Protein AF-A0A960M5X4-F1 (afdb_monomer_lite)

pLDDT: mean 73.33, std 17.04, range [42.31, 96.94]

Sequence (116 aa):
MSRKTIGENPLDLLINPSESRKSLVSEKKGESIQKKKQQRLTVQISHEIIEEGKNAVYWCRGMTYAKLVETGLKKAIQELEKNIAIYDETTGKPLKKKGEKFPTRKEDLKSGRPIK

Structure (mmCIF, N/CA/C/O backbone):
data_AF-A0A960M5X4-F1
#
_entry.id   AF-A0A960M5X4-F1
#
loop_
_atom_site.group_PDB
_atom_site.id
_atom_site.type_symbol
_atom_site.label_atom_id
_atom_site.label_alt_id
_atom_site.label_comp_id
_atom_site.label_asym_id
_atom_site.label_entity_id
_atom_site.label_seq_id
_atom_site.pdbx_PDB_ins_code
_atom_site.Cartn_x
_atom_site.Cartn_y
_atom_site.Cartn_z
_atom_site.occupancy
_atom_site.B_iso_or_equiv
_atom_site.auth_seq_id
_atom_site.auth_comp_id
_atom_site.auth_asym_id
_atom_site.auth_atom_id
_atom_site.pdbx_PDB_model_num
ATOM 1 N N . MET A 1 1 ? 18.055 20.621 -44.054 1.00 42.53 1 MET A N 1
ATOM 2 C CA . MET A 1 1 ? 18.938 20.369 -45.212 1.00 42.53 1 MET A CA 1
ATOM 3 C C . MET A 1 1 ? 18.739 18.928 -45.654 1.00 42.53 1 MET A C 1
ATOM 5 O O . MET A 1 1 ? 19.077 18.030 -44.896 1.00 42.53 1 MET A O 1
ATOM 9 N N . SER A 1 2 ? 18.084 18.715 -46.798 1.00 56.47 2 SER A N 1
ATOM 10 C CA . SER A 1 2 ? 17.826 17.380 -47.357 1.00 56.47 2 SER A CA 1
ATOM 11 C C . SER A 1 2 ? 19.094 16.859 -48.039 1.00 56.47 2 SER A C 1
ATOM 13 O O . SER A 1 2 ? 19.711 17.590 -48.816 1.00 56.47 2 SER A O 1
ATOM 15 N N . ARG A 1 3 ? 19.519 15.632 -47.717 1.00 57.41 3 ARG A N 1
ATOM 16 C CA . ARG A 1 3 ? 20.667 14.980 -48.362 1.00 57.41 3 ARG A CA 1
ATOM 17 C C . ARG A 1 3 ? 20.251 14.571 -49.775 1.00 57.41 3 ARG A C 1
ATOM 19 O O . ARG A 1 3 ? 19.452 13.657 -49.929 1.00 57.41 3 ARG A O 1
ATOM 26 N N . LYS A 1 4 ? 20.796 15.242 -50.794 1.00 61.09 4 LYS A N 1
ATOM 27 C CA . LYS A 1 4 ? 20.678 14.806 -52.191 1.00 61.09 4 LYS A CA 1
ATOM 28 C C . LYS A 1 4 ? 21.523 13.544 -52.375 1.00 61.09 4 LYS A C 1
ATOM 30 O O . LYS A 1 4 ? 22.747 13.612 -52.302 1.00 61.09 4 LYS A O 1
ATOM 35 N N . THR A 1 5 ? 20.876 12.401 -52.560 1.00 65.06 5 THR A N 1
ATOM 36 C CA . THR A 1 5 ? 21.519 11.180 -53.057 1.00 65.06 5 THR A CA 1
AT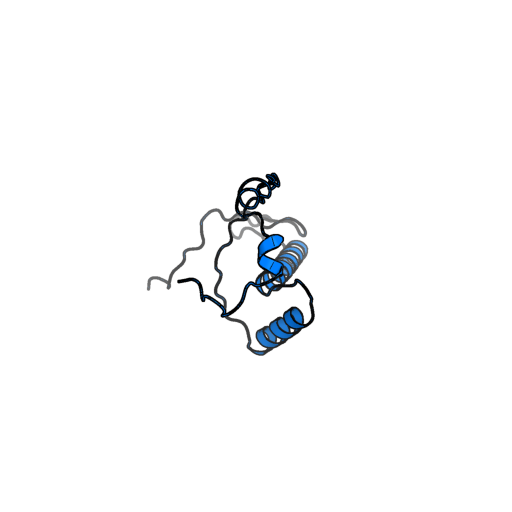OM 37 C C . THR A 1 5 ? 21.816 11.323 -54.551 1.00 65.06 5 THR A C 1
ATOM 39 O O . THR A 1 5 ? 21.085 11.997 -55.274 1.00 65.06 5 THR A O 1
ATOM 42 N N . ILE A 1 6 ? 22.927 10.741 -55.002 1.00 53.28 6 ILE A N 1
ATOM 43 C CA . ILE A 1 6 ? 23.372 10.769 -56.400 1.00 53.28 6 ILE A CA 1
ATOM 44 C C . ILE A 1 6 ? 22.610 9.663 -57.142 1.00 53.28 6 ILE A C 1
ATOM 46 O O . ILE A 1 6 ? 22.893 8.487 -56.935 1.00 53.28 6 ILE A O 1
ATOM 50 N N . GLY A 1 7 ? 21.625 10.050 -57.957 1.00 62.75 7 GLY A N 1
ATOM 51 C CA . GLY A 1 7 ? 20.792 9.151 -58.766 1.00 62.75 7 GLY A CA 1
ATOM 52 C C . GLY A 1 7 ? 19.297 9.297 -58.472 1.00 62.75 7 GLY A C 1
ATOM 53 O O . GLY A 1 7 ? 18.907 9.477 -57.318 1.00 62.75 7 GLY A O 1
ATOM 54 N N . GLU A 1 8 ? 18.468 9.246 -59.521 1.00 67.38 8 GLU A N 1
ATOM 55 C CA . GLU A 1 8 ? 17.005 9.250 -59.404 1.00 67.38 8 GLU A CA 1
ATOM 56 C C . GLU A 1 8 ? 16.564 8.023 -58.594 1.00 67.38 8 GLU A C 1
ATOM 58 O O . GLU A 1 8 ? 16.743 6.881 -59.016 1.00 67.38 8 GLU A O 1
ATOM 63 N N . ASN A 1 9 ? 16.048 8.252 -57.385 1.00 67.31 9 ASN A N 1
ATOM 64 C CA . ASN A 1 9 ? 15.554 7.182 -56.532 1.00 67.31 9 ASN A CA 1
ATOM 65 C C . ASN A 1 9 ? 14.167 6.760 -57.047 1.00 67.31 9 ASN A C 1
ATOM 67 O O . ASN A 1 9 ? 13.245 7.576 -56.998 1.00 67.31 9 ASN A O 1
ATOM 71 N N . PRO A 1 10 ? 13.969 5.507 -57.497 1.00 67.19 10 PRO A N 1
ATOM 72 C CA . PRO A 1 10 ? 12.684 5.053 -58.038 1.00 67.19 10 PRO A CA 1
ATOM 73 C C . PRO A 1 10 ? 11.535 5.117 -57.016 1.00 67.19 10 PRO A C 1
ATOM 75 O O . PRO A 1 10 ? 10.370 5.032 -57.395 1.00 67.19 10 PRO A O 1
ATOM 78 N N . LEU A 1 11 ? 11.842 5.294 -55.725 1.00 64.25 11 LEU A N 1
ATOM 79 C CA . LEU A 1 11 ? 10.855 5.476 -54.660 1.00 64.25 11 LEU A CA 1
ATOM 80 C C . LEU A 1 11 ? 10.278 6.900 -54.580 1.00 64.25 11 LEU A C 1
ATOM 82 O O . LEU A 1 11 ? 9.214 7.067 -53.986 1.00 64.25 11 LEU A O 1
ATOM 86 N N . ASP A 1 12 ? 10.911 7.908 -55.192 1.00 62.31 12 ASP A N 1
ATOM 87 C CA . ASP A 1 12 ? 10.381 9.283 -55.200 1.00 62.31 12 ASP A CA 1
ATOM 88 C C . ASP A 1 12 ? 9.145 9.429 -56.104 1.00 62.31 12 ASP A C 1
ATOM 90 O O . ASP A 1 12 ? 8.296 10.281 -55.853 1.00 62.31 12 ASP A O 1
ATOM 94 N N . LEU A 1 13 ? 8.978 8.552 -57.102 1.00 65.38 13 LEU A N 1
ATOM 95 C CA . LEU A 1 13 ? 7.800 8.524 -57.983 1.00 65.38 13 LEU A CA 1
ATOM 96 C C . LEU A 1 13 ? 6.509 8.112 -57.256 1.00 65.38 13 LEU A C 1
ATOM 98 O O . LEU A 1 13 ? 5.414 8.374 -57.746 1.00 65.38 13 LEU A O 1
ATOM 102 N N . LEU A 1 14 ? 6.629 7.465 -56.094 1.00 62.62 14 LEU A N 1
ATOM 103 C CA . LEU A 1 14 ? 5.494 7.006 -55.288 1.00 62.62 14 LEU A CA 1
ATOM 104 C C . LEU A 1 14 ? 5.110 7.999 -54.183 1.00 62.62 14 LEU A C 1
ATOM 106 O O . LEU A 1 14 ? 4.101 7.807 -53.502 1.00 62.62 14 LEU A O 1
ATOM 110 N N . ILE A 1 15 ? 5.890 9.064 -53.990 1.00 63.12 15 ILE A N 1
ATOM 111 C CA . ILE A 1 15 ? 5.651 10.060 -52.949 1.00 63.12 15 ILE A CA 1
ATOM 112 C C . ILE A 1 15 ? 5.012 11.280 -53.609 1.00 63.12 15 ILE A C 1
ATOM 114 O O . ILE A 1 15 ? 5.694 12.234 -53.961 1.00 63.12 15 ILE A O 1
ATOM 118 N N . ASN A 1 16 ? 3.682 11.275 -53.745 1.00 58.34 16 ASN A N 1
ATOM 119 C CA . ASN A 1 16 ? 2.929 12.493 -54.057 1.00 58.34 16 ASN A CA 1
ATOM 120 C C . ASN A 1 16 ? 3.057 13.477 -52.873 1.00 58.34 16 ASN A C 1
ATOM 122 O O . ASN A 1 16 ? 2.471 13.237 -51.806 1.00 58.34 16 ASN A O 1
ATOM 126 N N . PRO A 1 17 ? 3.780 14.608 -53.010 1.00 55.88 17 PRO A N 1
ATOM 127 C CA . PRO A 1 17 ? 3.986 15.542 -51.902 1.00 55.88 17 PRO A CA 1
ATOM 128 C C . PRO A 1 17 ? 2.738 16.391 -51.607 1.00 55.88 17 PRO A C 1
ATOM 130 O O . PRO A 1 17 ? 2.708 17.121 -50.617 1.00 55.88 17 PRO A O 1
ATOM 133 N N . SER A 1 18 ? 1.719 16.326 -52.470 1.00 52.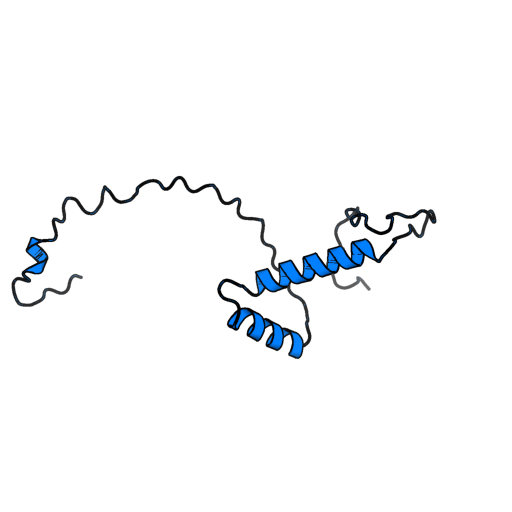91 18 SER A N 1
ATOM 134 C CA . SER A 1 18 ? 0.533 17.186 -52.441 1.00 52.91 18 SER A CA 1
ATOM 135 C C . SER A 1 18 ? -0.662 16.622 -51.659 1.00 52.91 18 SER A C 1
ATOM 137 O O . SER A 1 18 ? -1.539 17.403 -51.298 1.00 52.91 18 SER A O 1
ATOM 139 N N . GLU A 1 19 ? -0.695 15.329 -51.307 1.00 54.34 19 GLU A N 1
ATOM 140 C CA . GLU A 1 19 ? -1.839 14.728 -50.580 1.00 54.34 19 GLU A CA 1
ATOM 141 C C . GLU A 1 19 ? -1.521 14.246 -49.154 1.00 54.34 19 GLU A C 1
ATOM 143 O O . GLU A 1 19 ? -2.419 14.044 -48.338 1.00 54.34 19 GLU A O 1
ATOM 148 N N . SER A 1 20 ? -0.249 14.152 -48.772 1.00 51.06 20 SER A N 1
ATOM 149 C CA . SER A 1 20 ? 0.182 13.492 -47.528 1.00 51.06 20 SER A CA 1
ATOM 150 C C . SER A 1 20 ? 0.247 14.396 -46.281 1.00 51.06 20 SER A C 1
ATOM 152 O O . SER A 1 20 ? 0.889 14.045 -45.291 1.00 51.06 20 SER A O 1
ATOM 154 N N . ARG A 1 21 ? -0.439 15.552 -46.268 1.00 51.28 21 ARG A N 1
ATOM 155 C CA . ARG A 1 21 ? -0.532 16.416 -45.063 1.00 51.28 21 ARG A CA 1
ATOM 156 C C . ARG A 1 21 ? -1.941 16.798 -44.603 1.00 51.28 21 ARG A C 1
ATOM 158 O O . ARG A 1 21 ? -2.045 17.516 -43.612 1.00 51.28 21 ARG A O 1
ATOM 165 N N . LYS A 1 22 ? -3.019 16.338 -45.253 1.00 47.59 22 LYS A N 1
ATOM 166 C CA . LYS A 1 22 ? -4.390 16.773 -44.895 1.00 47.59 22 LYS A CA 1
ATOM 167 C C . LYS A 1 22 ? -5.390 15.687 -44.481 1.00 47.59 22 LYS A C 1
ATOM 169 O O . LYS A 1 22 ? -6.478 16.055 -44.061 1.00 47.59 22 LYS A O 1
ATOM 174 N N . SER A 1 23 ? -5.055 14.395 -44.500 1.00 45.28 23 SER A N 1
ATOM 175 C CA . SER A 1 23 ? -6.062 13.327 -44.310 1.00 45.28 23 SER A CA 1
ATOM 176 C C . SER A 1 23 ? -5.755 12.269 -43.236 1.00 45.28 23 SER A C 1
ATOM 178 O O . SER A 1 23 ? -6.381 11.216 -43.228 1.00 45.28 23 SER A O 1
ATOM 180 N N . LEU A 1 24 ? -4.857 12.537 -42.277 1.00 48.00 24 LEU A N 1
ATOM 181 C CA . LEU A 1 24 ? -4.617 11.630 -41.133 1.00 48.00 24 LEU A CA 1
ATOM 182 C C . LEU A 1 24 ? -4.707 12.299 -39.754 1.00 48.00 24 LEU A C 1
ATOM 184 O O . LEU A 1 24 ? -4.251 11.737 -38.762 1.00 48.00 24 LEU A O 1
ATOM 188 N N . VAL A 1 25 ? -5.376 13.449 -39.652 1.00 45.78 25 VAL A N 1
ATOM 189 C CA . VAL A 1 25 ? -5.936 13.900 -38.367 1.00 45.78 25 VAL A CA 1
ATOM 190 C C . VAL A 1 25 ? -7.417 13.538 -38.362 1.00 45.78 25 VAL A C 1
ATOM 192 O O . VAL A 1 25 ? -8.296 14.387 -38.299 1.00 45.78 25 VAL A O 1
ATOM 195 N N . SER A 1 26 ? -7.691 12.238 -38.499 1.00 47.25 26 SER A N 1
ATOM 196 C CA . SER A 1 26 ? -8.981 11.701 -38.089 1.00 47.25 26 SER A CA 1
ATOM 197 C C . SER A 1 26 ? -9.067 11.966 -36.595 1.00 47.25 26 SER A C 1
ATOM 199 O O . SER A 1 26 ? -8.300 11.398 -35.813 1.00 47.25 26 SER A O 1
ATOM 201 N N . GLU A 1 27 ? -9.966 12.868 -36.221 1.00 47.06 27 GLU A N 1
ATOM 202 C CA . GLU A 1 27 ? -10.368 13.142 -34.853 1.00 47.06 27 GLU A CA 1
ATOM 203 C C . GLU A 1 27 ? -10.845 11.829 -34.224 1.00 47.06 27 GLU A C 1
ATOM 205 O O . GLU A 1 27 ? -12.029 11.491 -34.214 1.00 47.06 27 GLU A O 1
ATOM 210 N N . LYS A 1 28 ? -9.915 11.054 -33.657 1.00 47.50 28 LYS A N 1
ATOM 211 C CA . LYS A 1 28 ? -10.260 10.227 -32.513 1.00 47.50 28 LYS A CA 1
ATOM 212 C C . LYS A 1 28 ? -10.668 11.230 -31.457 1.00 47.50 28 LYS A C 1
ATOM 214 O O . LYS A 1 28 ? -9.815 11.835 -30.813 1.00 47.50 28 LYS A O 1
ATOM 219 N N . LYS A 1 29 ? -11.981 11.434 -31.374 1.00 42.59 29 LYS A N 1
ATOM 220 C CA . LYS A 1 29 ? -12.719 12.026 -30.269 1.00 42.59 29 LYS A CA 1
ATOM 221 C C . LYS A 1 29 ? -12.220 11.323 -29.015 1.00 42.59 29 LYS A C 1
ATOM 223 O O . LYS A 1 29 ? -12.720 10.271 -28.632 1.00 42.59 29 LYS A O 1
ATOM 228 N N . GLY A 1 30 ? -11.107 11.825 -28.490 1.00 42.31 30 GLY A N 1
ATOM 229 C CA . GLY A 1 30 ? -10.505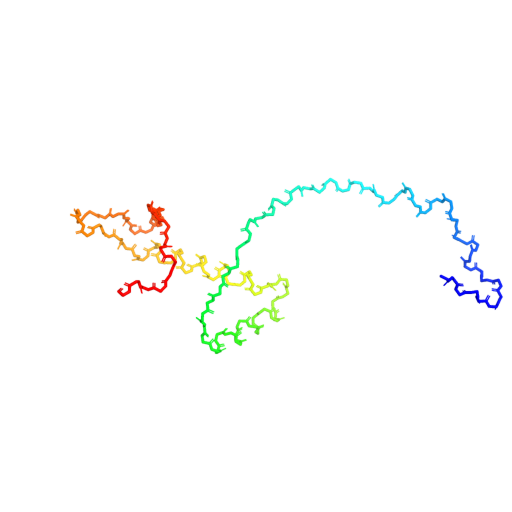 11.319 -27.285 1.00 42.31 30 GLY A CA 1
ATOM 230 C C . GLY A 1 30 ? -11.550 11.570 -26.233 1.00 42.31 30 GLY A C 1
ATOM 231 O O . GLY A 1 30 ? -11.832 12.728 -25.922 1.00 42.31 30 GLY A O 1
ATOM 232 N N . GLU A 1 31 ? -12.163 10.497 -25.737 1.00 43.25 31 GLU A N 1
ATOM 233 C CA . GLU A 1 31 ? -12.760 10.531 -24.416 1.00 43.25 31 GLU A CA 1
ATOM 234 C C . GLU A 1 31 ? -11.779 11.305 -23.554 1.00 43.25 31 GLU A C 1
ATOM 236 O O . GLU A 1 31 ? -10.587 10.980 -23.493 1.00 43.25 31 GLU A O 1
ATOM 241 N N . SER A 1 32 ? -12.251 12.414 -23.003 1.00 43.72 32 SER A N 1
ATOM 242 C CA . SER A 1 32 ? -11.503 13.198 -22.051 1.00 43.72 32 SER A CA 1
ATOM 243 C C . SER A 1 32 ? -11.248 12.275 -20.870 1.00 43.72 32 SER A C 1
ATOM 245 O O . SER A 1 32 ? -12.045 12.187 -19.941 1.00 43.72 32 SER A O 1
ATOM 247 N N . ILE A 1 33 ? -10.142 11.526 -20.931 1.00 55.34 33 ILE A N 1
ATOM 248 C CA . ILE A 1 33 ? -9.609 10.775 -19.809 1.00 55.34 33 ILE A CA 1
ATOM 249 C C . ILE A 1 33 ? -9.350 11.861 -18.784 1.00 55.34 33 ILE A C 1
ATOM 251 O O . ILE A 1 33 ? -8.359 12.591 -18.879 1.00 55.34 33 ILE A O 1
ATOM 255 N N . GLN A 1 34 ? -10.306 12.040 -17.874 1.00 56.97 34 GLN A N 1
ATOM 256 C CA . GLN A 1 34 ? -10.202 12.966 -16.769 1.00 56.97 34 GLN A CA 1
ATOM 257 C C . GLN A 1 34 ? -8.892 12.608 -16.085 1.00 56.97 34 GLN A C 1
ATOM 259 O O . GLN A 1 34 ? -8.774 11.550 -15.459 1.00 56.97 34 GLN A O 1
ATOM 264 N N . LYS A 1 35 ? -7.863 13.435 -16.300 1.00 60.12 35 LYS A N 1
ATOM 265 C CA . LYS A 1 35 ? -6.556 13.237 -15.690 1.00 60.12 35 LYS A CA 1
ATOM 266 C C . LYS A 1 35 ? -6.801 13.315 -14.194 1.00 60.12 35 LYS A C 1
ATOM 268 O O . LYS A 1 35 ? -6.983 14.403 -13.652 1.00 60.12 35 LYS A O 1
ATOM 273 N N . LYS A 1 36 ? -6.874 12.153 -13.539 1.00 71.31 36 LYS A N 1
ATOM 274 C CA . LYS A 1 36 ? -6.950 12.073 -12.083 1.00 71.31 36 LYS A CA 1
ATOM 275 C C . LYS A 1 36 ? -5.827 12.942 -11.538 1.00 71.31 36 LYS A C 1
ATOM 277 O O . LYS A 1 36 ? -4.690 12.826 -11.995 1.00 71.31 36 LYS A O 1
ATOM 282 N N . LYS A 1 37 ? -6.157 13.831 -10.604 1.00 83.94 37 LYS A N 1
ATOM 283 C CA . LYS A 1 37 ? -5.187 14.723 -9.972 1.00 83.94 37 LYS A CA 1
ATOM 284 C C . LYS A 1 37 ? -4.142 13.857 -9.265 1.00 83.94 37 LYS A C 1
ATOM 286 O O . LYS A 1 37 ? -4.425 13.265 -8.230 1.00 83.94 37 LYS A O 1
ATOM 291 N N . GLN A 1 38 ? -2.967 13.718 -9.874 1.00 82.31 38 GLN A N 1
ATOM 292 C CA . GLN A 1 38 ? -1.850 12.980 -9.297 1.00 82.31 38 GLN A CA 1
ATOM 293 C C . GLN A 1 38 ? -1.093 13.902 -8.343 1.00 82.31 38 GLN A C 1
ATOM 295 O O . GLN A 1 38 ? -0.814 15.053 -8.679 1.00 82.31 38 GLN A O 1
ATOM 300 N N . GLN A 1 39 ? -0.762 13.395 -7.159 1.00 88.19 39 GLN A N 1
ATOM 301 C CA . GLN A 1 39 ? 0.021 14.112 -6.158 1.00 88.19 39 GLN A CA 1
ATOM 302 C C . GLN A 1 39 ? 1.309 13.341 -5.876 1.00 88.19 39 GLN A C 1
ATOM 304 O O . GLN A 1 39 ? 1.299 12.113 -5.779 1.00 88.19 39 GLN A O 1
ATOM 309 N N . ARG A 1 40 ? 2.427 14.064 -5.762 1.00 88.75 40 ARG A N 1
ATOM 310 C CA . ARG A 1 40 ? 3.719 13.475 -5.403 1.00 88.75 40 ARG A CA 1
ATOM 311 C C . ARG A 1 40 ? 3.741 13.181 -3.905 1.00 88.75 40 ARG A C 1
ATOM 313 O O . ARG A 1 40 ? 3.484 14.068 -3.098 1.00 88.75 40 ARG A O 1
ATOM 320 N N . LEU A 1 41 ? 4.091 11.949 -3.562 1.00 87.69 41 LEU A N 1
ATOM 321 C CA . LEU A 1 41 ? 4.297 11.484 -2.197 1.00 87.69 41 LEU A CA 1
ATOM 322 C C . LEU A 1 41 ? 5.731 10.957 -2.084 1.00 87.69 41 LEU A C 1
ATOM 324 O O . LEU A 1 41 ? 6.134 10.109 -2.878 1.00 87.69 41 LEU A O 1
ATOM 328 N N . THR A 1 42 ? 6.489 11.459 -1.110 1.00 91.56 42 THR A N 1
ATOM 329 C CA . THR A 1 42 ? 7.820 10.945 -0.765 1.00 91.56 42 THR A CA 1
ATOM 330 C C . THR A 1 42 ? 7.724 10.279 0.599 1.00 91.56 42 THR A C 1
ATOM 332 O O . THR A 1 42 ? 7.291 10.911 1.559 1.00 91.56 42 THR A O 1
ATOM 335 N N . VAL A 1 43 ? 8.118 9.011 0.683 1.00 90.00 43 VAL A N 1
ATOM 336 C CA . VAL A 1 43 ? 8.105 8.209 1.913 1.00 90.00 43 VAL A CA 1
ATOM 337 C C . VAL A 1 43 ? 9.427 7.467 2.050 1.00 90.00 43 VAL A C 1
ATOM 339 O O . VAL A 1 43 ? 10.088 7.184 1.052 1.00 90.00 43 VAL A O 1
ATOM 342 N N . GLN A 1 44 ? 9.808 7.156 3.285 1.00 94.50 44 GLN A N 1
ATOM 343 C CA . GLN A 1 44 ? 10.920 6.255 3.568 1.00 94.50 44 GLN A CA 1
ATOM 344 C C . GLN A 1 44 ? 10.378 4.831 3.703 1.00 94.50 44 GLN A C 1
ATOM 346 O O . GLN A 1 44 ? 9.397 4.605 4.407 1.00 94.50 44 GLN A O 1
ATOM 351 N N . ILE A 1 45 ? 10.995 3.890 2.993 1.00 92.88 45 ILE A N 1
ATOM 352 C CA . ILE A 1 45 ? 10.639 2.466 2.967 1.00 92.88 45 ILE A CA 1
ATOM 353 C C . ILE A 1 45 ? 11.949 1.677 3.082 1.00 92.88 45 ILE A C 1
ATOM 355 O O . ILE A 1 45 ? 12.998 2.173 2.663 1.00 92.88 45 ILE A O 1
ATOM 359 N N . SER A 1 46 ? 11.907 0.476 3.663 1.00 96.38 46 SER A N 1
ATOM 360 C CA . SER A 1 46 ? 13.075 -0.406 3.726 1.00 96.38 46 SER A CA 1
ATOM 361 C C . SER A 1 46 ? 13.584 -0.768 2.326 1.00 96.38 46 SER A C 1
ATOM 363 O O . SER A 1 46 ? 12.820 -0.865 1.363 1.00 96.38 46 SER A O 1
ATOM 365 N N . HIS A 1 47 ? 14.899 -0.968 2.220 1.00 95.12 47 HIS A N 1
ATOM 366 C CA . HIS A 1 47 ? 15.556 -1.286 0.953 1.00 95.12 47 HIS A CA 1
ATOM 367 C C . HIS A 1 47 ? 15.010 -2.575 0.323 1.00 95.12 47 HIS A C 1
ATOM 369 O O . HIS A 1 47 ? 14.715 -2.594 -0.868 1.00 95.12 47 HIS A O 1
ATOM 375 N N . GLU A 1 48 ? 14.796 -3.609 1.136 1.00 96.75 48 GLU A N 1
ATOM 376 C CA . GLU A 1 48 ? 14.294 -4.919 0.701 1.00 96.75 48 GLU A CA 1
ATOM 377 C C . GLU A 1 48 ? 12.949 -4.808 -0.029 1.00 96.75 48 GLU A C 1
ATOM 379 O O . GLU A 1 48 ? 12.809 -5.289 -1.150 1.00 96.75 48 GLU A O 1
ATOM 384 N N . ILE A 1 49 ? 11.992 -4.062 0.538 1.00 94.06 49 ILE A N 1
ATOM 385 C CA . ILE A 1 49 ? 10.669 -3.853 -0.070 1.00 94.06 49 ILE A CA 1
ATOM 386 C C . ILE A 1 49 ? 10.783 -3.089 -1.395 1.00 94.06 49 ILE A C 1
ATOM 388 O O . ILE A 1 49 ? 10.016 -3.336 -2.327 1.00 94.06 49 ILE A O 1
ATOM 392 N N . ILE A 1 50 ? 11.725 -2.146 -1.497 1.00 94.56 50 ILE A N 1
ATOM 393 C CA . ILE A 1 50 ? 11.952 -1.399 -2.740 1.00 94.56 50 ILE A CA 1
ATOM 394 C C . ILE A 1 50 ? 12.453 -2.338 -3.841 1.00 94.56 50 ILE A C 1
ATOM 396 O O . ILE A 1 50 ? 11.960 -2.263 -4.968 1.00 94.56 50 ILE A O 1
ATOM 400 N N . GLU A 1 51 ? 13.401 -3.223 -3.534 1.00 96.94 51 GLU A N 1
ATOM 401 C CA . GLU A 1 51 ? 13.922 -4.192 -4.503 1.00 96.94 51 GLU A CA 1
ATOM 402 C C . GLU A 1 51 ? 12.864 -5.232 -4.900 1.00 96.94 51 GLU A C 1
ATOM 404 O O . GLU A 1 51 ? 12.651 -5.468 -6.092 1.00 96.94 51 GLU A O 1
ATOM 409 N N . GLU A 1 52 ? 12.104 -5.772 -3.945 1.00 95.19 52 GLU A N 1
ATOM 410 C CA . GLU A 1 52 ? 10.967 -6.655 -4.241 1.00 95.19 52 GLU A CA 1
ATOM 411 C C . GLU A 1 52 ? 9.908 -5.963 -5.111 1.00 95.19 52 GLU A C 1
ATOM 413 O O . GLU A 1 52 ? 9.410 -6.538 -6.084 1.00 95.19 52 GLU A O 1
ATOM 418 N N . GLY A 1 53 ? 9.601 -4.698 -4.816 1.00 93.81 53 GLY A N 1
ATOM 419 C CA . GLY A 1 53 ? 8.673 -3.889 -5.600 1.00 93.81 53 GLY A CA 1
ATOM 420 C C . GLY A 1 53 ? 9.157 -3.662 -7.034 1.00 93.81 53 GLY A C 1
ATOM 421 O O . GLY A 1 53 ? 8.363 -3.756 -7.975 1.00 93.81 53 GLY A O 1
ATOM 422 N N . LYS A 1 54 ? 10.457 -3.404 -7.229 1.00 94.75 54 LYS A N 1
ATOM 423 C CA . LYS A 1 54 ? 11.062 -3.290 -8.567 1.00 94.75 54 LYS A CA 1
ATOM 424 C C . LYS A 1 54 ? 10.957 -4.604 -9.331 1.00 94.75 54 LYS A C 1
ATOM 426 O O . LYS A 1 54 ? 10.543 -4.581 -10.489 1.00 94.75 54 LYS A O 1
ATOM 431 N N . ASN A 1 55 ? 11.258 -5.727 -8.682 1.00 96.19 55 ASN A N 1
ATOM 432 C CA . ASN A 1 55 ? 11.139 -7.055 -9.282 1.00 96.19 55 ASN A CA 1
ATOM 433 C C . ASN A 1 55 ? 9.693 -7.342 -9.709 1.00 96.19 55 ASN A C 1
ATOM 435 O O . ASN A 1 55 ? 9.450 -7.742 -10.847 1.00 96.19 55 ASN A O 1
ATOM 439 N N . ALA A 1 56 ? 8.715 -7.069 -8.843 1.00 94.56 56 ALA A N 1
ATOM 440 C CA . ALA A 1 56 ? 7.302 -7.257 -9.162 1.00 94.56 56 ALA A CA 1
ATOM 441 C C . ALA A 1 56 ? 6.871 -6.443 -10.395 1.00 94.56 56 ALA A C 1
ATOM 443 O O . ALA A 1 56 ? 6.213 -6.969 -11.294 1.00 94.56 56 ALA A O 1
ATOM 444 N N . VAL A 1 57 ? 7.268 -5.168 -10.466 1.00 95.00 57 VAL A N 1
ATOM 445 C CA . VAL A 1 57 ? 6.980 -4.296 -11.618 1.00 95.00 57 VAL A CA 1
ATOM 446 C C . VAL A 1 57 ? 7.698 -4.767 -12.882 1.00 95.00 57 VAL A C 1
ATOM 448 O O . VAL A 1 57 ? 7.109 -4.711 -13.959 1.00 95.00 57 VAL A O 1
ATOM 451 N N . TYR A 1 58 ? 8.936 -5.245 -12.763 1.00 94.69 58 TYR A N 1
ATOM 452 C CA . TYR A 1 58 ? 9.708 -5.766 -13.889 1.00 94.69 58 TYR A CA 1
ATOM 453 C C . TYR A 1 58 ? 9.001 -6.951 -14.562 1.00 94.69 58 TYR A C 1
ATOM 455 O O . TYR A 1 58 ? 8.857 -6.973 -15.784 1.00 94.69 58 TYR A O 1
ATOM 463 N N . TRP A 1 59 ? 8.503 -7.899 -13.765 1.00 96.38 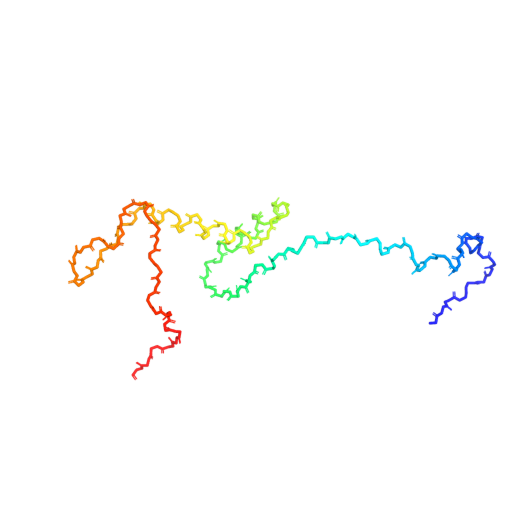59 TRP A N 1
ATOM 464 C CA . TRP A 1 59 ? 7.839 -9.100 -14.280 1.00 96.38 59 TRP A CA 1
ATOM 465 C C . TRP A 1 59 ? 6.384 -8.864 -14.709 1.00 96.38 59 TRP A C 1
ATOM 467 O O . TRP A 1 59 ? 5.871 -9.565 -15.582 1.00 96.38 59 TRP A O 1
ATOM 477 N N . CYS A 1 60 ? 5.701 -7.869 -14.139 1.00 93.62 60 CYS A N 1
ATOM 478 C CA . CYS A 1 60 ? 4.297 -7.596 -14.444 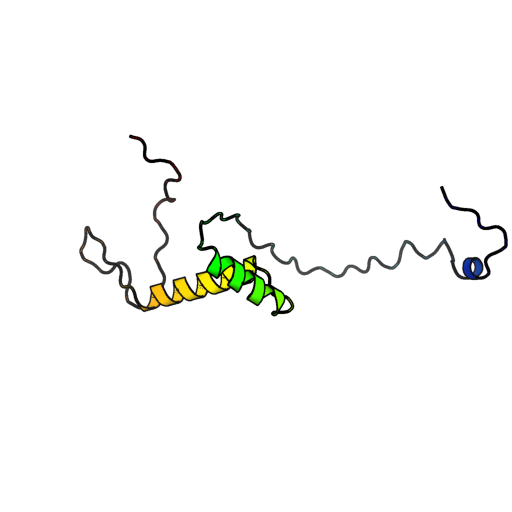1.00 93.62 60 CYS A CA 1
ATOM 479 C C . CYS A 1 60 ? 4.149 -6.588 -15.594 1.00 93.62 60 CYS A C 1
ATOM 481 O O . CYS A 1 60 ? 4.194 -5.370 -15.402 1.00 93.62 60 CYS A O 1
ATOM 483 N N . ARG A 1 61 ? 3.887 -7.093 -16.805 1.00 90.31 61 ARG A N 1
ATOM 484 C CA . ARG A 1 61 ? 3.670 -6.271 -18.008 1.00 90.31 61 ARG A CA 1
ATOM 485 C C . ARG A 1 61 ? 2.546 -5.246 -17.790 1.00 90.31 61 ARG A C 1
ATOM 487 O O . ARG A 1 61 ? 1.422 -5.601 -17.454 1.00 90.31 61 ARG A O 1
ATOM 494 N N . GLY A 1 62 ? 2.844 -3.967 -18.024 1.00 88.12 62 GLY A N 1
ATOM 495 C CA . GLY A 1 62 ? 1.872 -2.874 -17.881 1.00 88.12 62 GLY A CA 1
ATOM 496 C C . GLY A 1 62 ? 1.646 -2.402 -16.440 1.00 88.12 62 GLY A C 1
ATOM 497 O O . GLY A 1 62 ? 0.877 -1.464 -16.227 1.00 88.12 62 GLY A O 1
ATOM 498 N N . MET A 1 63 ? 2.328 -2.996 -15.455 1.00 92.25 63 MET A N 1
ATOM 499 C CA . MET A 1 63 ? 2.358 -2.480 -14.090 1.00 92.25 63 MET A CA 1
ATOM 500 C C . MET A 1 63 ? 3.351 -1.318 -13.997 1.00 92.25 63 MET A C 1
ATOM 502 O O . MET A 1 63 ? 4.423 -1.346 -14.594 1.00 92.25 63 MET A O 1
ATOM 506 N N . THR A 1 64 ? 3.011 -0.291 -13.222 1.00 93.38 64 THR A N 1
ATOM 507 C CA . THR A 1 64 ? 3.949 0.775 -12.851 1.00 93.38 64 THR A CA 1
ATOM 508 C C . THR A 1 64 ? 4.149 0.769 -11.347 1.00 93.38 64 THR A C 1
ATOM 510 O O . THR A 1 64 ? 3.262 0.354 -10.599 1.00 93.38 64 THR A O 1
ATOM 513 N N . TYR A 1 65 ? 5.285 1.290 -10.885 1.00 92.44 65 TYR A N 1
ATOM 514 C CA . TYR A 1 65 ? 5.558 1.391 -9.451 1.00 92.44 65 TYR A CA 1
ATOM 515 C C . TYR A 1 65 ? 4.485 2.216 -8.725 1.00 92.44 65 TYR A C 1
ATOM 517 O O . TYR A 1 65 ? 3.980 1.817 -7.680 1.00 92.44 65 TYR A O 1
ATOM 525 N N . ALA A 1 66 ? 4.041 3.320 -9.336 1.00 91.62 66 ALA A N 1
ATOM 526 C CA . ALA A 1 66 ? 2.935 4.120 -8.816 1.00 91.62 66 ALA A CA 1
ATOM 527 C C . ALA A 1 66 ? 1.637 3.304 -8.695 1.00 91.62 66 ALA A C 1
ATOM 529 O O . ALA A 1 66 ? 0.924 3.436 -7.701 1.00 91.62 66 ALA A O 1
ATOM 530 N N . LYS A 1 67 ? 1.338 2.433 -9.670 1.00 91.88 67 LYS A N 1
ATOM 531 C CA . LYS A 1 67 ? 0.137 1.594 -9.634 1.00 91.88 67 LYS A CA 1
ATOM 532 C C . LYS A 1 67 ? 0.216 0.502 -8.569 1.00 91.88 67 LYS A C 1
ATOM 534 O O . LYS A 1 67 ? -0.782 0.243 -7.892 1.00 91.88 67 LYS A O 1
ATOM 539 N N . LEU A 1 68 ? 1.390 -0.098 -8.392 1.00 93.94 68 LEU A N 1
ATOM 540 C CA . LEU A 1 68 ? 1.656 -1.059 -7.324 1.00 93.94 68 LEU A CA 1
ATOM 541 C C . LEU A 1 68 ? 1.440 -0.411 -5.950 1.00 93.94 68 LEU A C 1
ATOM 543 O O . LEU A 1 68 ? 0.681 -0.933 -5.136 1.00 93.94 68 LEU A O 1
ATOM 547 N N . VAL A 1 69 ? 2.008 0.776 -5.725 1.00 93.69 69 VAL A N 1
ATOM 548 C CA . VAL A 1 69 ? 1.847 1.508 -4.460 1.00 93.69 69 VAL A CA 1
ATOM 549 C C . VAL A 1 69 ? 0.393 1.938 -4.237 1.00 93.69 69 VAL A C 1
ATOM 551 O O . VAL A 1 69 ? -0.141 1.730 -3.152 1.00 93.69 69 VAL A O 1
ATOM 554 N N . GLU A 1 70 ? -0.293 2.472 -5.254 1.00 93.06 70 GLU A N 1
ATOM 555 C CA . GLU A 1 70 ? -1.707 2.871 -5.150 1.00 93.06 70 GLU A CA 1
ATOM 556 C C . GLU A 1 70 ? -2.606 1.680 -4.776 1.00 93.06 70 GLU A C 1
ATOM 558 O O . GLU A 1 70 ? -3.479 1.789 -3.911 1.00 93.06 70 GLU A O 1
ATOM 563 N N . THR A 1 71 ? -2.393 0.526 -5.413 1.00 92.31 71 THR A N 1
ATOM 564 C CA . THR A 1 71 ? -3.188 -0.682 -5.150 1.00 92.31 71 THR A CA 1
ATOM 565 C C . THR A 1 71 ? -2.877 -1.294 -3.787 1.00 92.31 71 THR A C 1
ATOM 567 O O . THR A 1 71 ? -3.815 -1.675 -3.082 1.00 92.31 71 THR A O 1
ATOM 570 N N . GLY A 1 72 ? -1.604 -1.336 -3.386 1.00 92.88 72 GLY A N 1
ATOM 571 C CA . GLY A 1 72 ? -1.181 -1.789 -2.060 1.00 92.88 72 GLY A CA 1
ATOM 572 C C . GLY A 1 72 ? -1.752 -0.917 -0.942 1.00 92.88 72 GLY A C 1
ATOM 573 O O . GLY A 1 72 ? -2.416 -1.431 -0.042 1.00 92.88 72 GLY A O 1
ATOM 574 N N . LEU A 1 73 ? -1.600 0.407 -1.050 1.00 93.12 73 LEU A N 1
ATOM 575 C CA . LEU A 1 73 ? -2.154 1.358 -0.081 1.00 93.12 73 LEU A CA 1
ATOM 576 C C . LEU A 1 73 ? -3.674 1.240 0.021 1.00 93.12 73 LEU A C 1
ATOM 578 O O . LEU A 1 73 ? -4.214 1.219 1.123 1.00 93.12 73 LEU A O 1
ATOM 582 N N . LYS A 1 74 ? -4.379 1.109 -1.110 1.00 92.31 74 LYS A N 1
ATOM 583 C CA . LYS A 1 74 ? -5.837 0.939 -1.100 1.00 92.31 74 LYS A CA 1
ATOM 584 C C . LYS A 1 74 ? -6.262 -0.327 -0.354 1.00 92.31 74 LYS A C 1
ATOM 586 O O . LYS A 1 74 ? -7.213 -0.267 0.422 1.00 92.31 74 LYS A O 1
ATOM 591 N N . LYS A 1 75 ? -5.577 -1.454 -0.574 1.00 92.62 75 LYS A N 1
ATOM 592 C CA . LYS A 1 75 ? -5.859 -2.713 0.134 1.00 92.62 75 LYS A CA 1
ATOM 593 C C . LYS A 1 75 ? -5.596 -2.580 1.632 1.00 92.62 75 LYS A C 1
ATOM 595 O O . LYS A 1 75 ? -6.471 -2.927 2.418 1.00 92.62 75 LYS A O 1
ATOM 600 N N . ALA A 1 76 ? -4.454 -2.008 2.009 1.00 90.31 76 ALA A N 1
ATOM 601 C CA . ALA A 1 76 ? -4.105 -1.783 3.408 1.00 90.31 76 ALA A CA 1
ATOM 602 C C . ALA A 1 76 ? -5.133 -0.879 4.113 1.00 90.31 76 ALA A C 1
ATOM 604 O O . ALA A 1 76 ? -5.595 -1.206 5.200 1.00 90.31 76 ALA A O 1
ATOM 605 N N . ILE A 1 77 ? -5.573 0.213 3.473 1.00 88.62 77 ILE A N 1
ATOM 606 C CA . ILE A 1 77 ? -6.627 1.085 4.021 1.00 88.62 77 ILE A CA 1
ATOM 607 C C . ILE A 1 77 ? -7.929 0.305 4.214 1.00 88.62 77 ILE A C 1
ATOM 609 O O . ILE A 1 77 ? -8.523 0.390 5.281 1.00 88.62 77 ILE A O 1
ATOM 613 N N . GLN A 1 78 ? -8.358 -0.479 3.223 1.00 87.81 78 GLN A N 1
ATOM 614 C CA . GLN A 1 78 ? -9.578 -1.287 3.329 1.00 87.81 78 GLN A CA 1
ATOM 615 C C . GLN A 1 78 ? -9.499 -2.335 4.446 1.00 87.81 78 GLN A C 1
ATOM 617 O O . GLN A 1 78 ? -10.501 -2.630 5.095 1.00 87.81 78 GLN A O 1
ATOM 622 N N . GLU A 1 79 ? -8.324 -2.912 4.677 1.00 87.62 79 GLU A N 1
ATOM 623 C CA . GLU A 1 79 ? -8.092 -3.856 5.766 1.00 87.62 79 GLU A CA 1
ATOM 624 C C . GLU A 1 79 ? -8.152 -3.169 7.136 1.00 87.62 79 GLU A C 1
ATOM 626 O O . GLU A 1 79 ? -8.861 -3.630 8.033 1.00 87.62 79 GLU A O 1
ATOM 631 N N . LEU A 1 80 ? -7.514 -2.005 7.274 1.00 84.56 80 LEU A N 1
ATOM 632 C CA . LEU A 1 80 ? -7.636 -1.168 8.469 1.00 84.56 80 LEU A CA 1
ATOM 633 C C . LEU A 1 80 ? -9.088 -0.728 8.691 1.00 84.56 80 LEU A C 1
ATOM 635 O O . LEU A 1 80 ? -9.563 -0.695 9.827 1.00 84.56 80 LEU A O 1
ATOM 639 N N . GLU A 1 81 ? -9.825 -0.439 7.615 1.00 85.25 81 GLU A N 1
ATOM 640 C CA . GLU A 1 81 ? -11.233 -0.075 7.701 1.00 85.25 81 GLU A CA 1
ATOM 641 C C . GLU A 1 81 ? -12.091 -1.215 8.276 1.00 85.25 81 GLU A C 1
ATOM 643 O O . GLU A 1 81 ? -12.995 -0.979 9.082 1.00 85.25 81 GLU A O 1
ATOM 648 N N . LYS A 1 82 ? -11.777 -2.462 7.931 1.00 82.38 82 LYS A N 1
ATOM 649 C CA . LYS A 1 82 ? -12.462 -3.641 8.474 1.00 82.38 82 LYS A CA 1
ATOM 650 C C . LYS A 1 82 ? -12.107 -3.904 9.935 1.00 82.38 82 LYS A C 1
ATOM 652 O O . LYS A 1 82 ? -12.995 -4.210 10.730 1.00 82.38 82 LYS A O 1
ATOM 657 N N . ASN A 1 83 ? -10.831 -3.767 10.285 1.00 77.06 83 ASN A N 1
ATOM 658 C CA . ASN A 1 83 ? -10.306 -4.286 11.547 1.00 77.06 83 ASN A CA 1
ATOM 659 C C . ASN A 1 83 ? -10.347 -3.274 12.700 1.00 77.06 83 ASN A C 1
ATOM 661 O O . ASN A 1 83 ? -10.485 -3.674 13.858 1.00 77.06 83 ASN A O 1
ATOM 665 N N . ILE A 1 84 ? -10.269 -1.973 12.405 1.00 75.75 84 ILE A N 1
ATOM 666 C CA . ILE A 1 84 ? -10.151 -0.923 13.423 1.00 75.75 84 ILE A CA 1
ATOM 667 C C . ILE A 1 84 ? -11.505 -0.248 13.667 1.00 75.75 84 ILE A C 1
ATOM 669 O O . ILE A 1 84 ? -12.125 0.294 12.747 1.00 75.75 84 ILE A O 1
ATOM 673 N N . ALA A 1 85 ? -11.928 -0.239 14.933 1.00 67.12 85 ALA A N 1
ATOM 674 C CA . ALA A 1 85 ? -12.949 0.671 15.445 1.00 67.12 85 ALA A CA 1
ATOM 675 C C . ALA A 1 85 ? -12.248 1.894 16.049 1.00 67.12 85 ALA A C 1
ATOM 677 O O . ALA A 1 85 ? -11.306 1.738 16.825 1.00 67.12 85 ALA A O 1
ATOM 678 N N . ILE A 1 86 ? -12.689 3.095 15.675 1.00 70.56 86 ILE A N 1
ATOM 679 C CA . ILE A 1 86 ? -12.176 4.347 16.243 1.00 70.56 86 ILE A CA 1
ATOM 680 C C . ILE A 1 86 ? -13.228 4.882 17.206 1.00 70.56 86 ILE A C 1
ATOM 682 O O . ILE A 1 86 ? -14.407 4.962 16.851 1.00 70.56 86 ILE A O 1
ATOM 686 N N . TYR A 1 87 ? -12.787 5.285 18.391 1.00 62.28 87 TYR A N 1
ATOM 687 C CA . TYR A 1 87 ? -13.602 5.962 19.392 1.00 62.28 87 TYR A CA 1
ATOM 688 C C . TYR A 1 87 ? -13.164 7.421 19.504 1.00 62.28 87 TYR A C 1
ATOM 690 O O . TYR A 1 87 ? -11.989 7.731 19.322 1.00 62.28 87 TYR A O 1
ATOM 698 N N . ASP A 1 88 ? -14.114 8.315 19.759 1.00 67.50 88 ASP A N 1
ATOM 699 C CA . ASP A 1 88 ? -13.811 9.696 20.131 1.00 67.50 88 ASP A CA 1
ATOM 700 C C . ASP A 1 88 ? -13.318 9.712 21.582 1.00 67.50 88 ASP A C 1
ATOM 702 O O . ASP A 1 88 ? -14.045 9.284 22.480 1.00 67.50 88 ASP A O 1
ATOM 706 N N . GLU A 1 89 ? -12.105 10.209 21.818 1.00 63.75 89 GLU A N 1
ATOM 707 C CA . GLU A 1 89 ? -11.524 10.319 23.163 1.00 63.75 89 GLU A CA 1
ATOM 708 C C . GLU A 1 89 ? -12.354 11.236 24.078 1.00 63.75 89 GLU A C 1
ATOM 710 O O . GLU A 1 89 ? -12.368 11.053 25.293 1.00 63.75 89 GLU A O 1
ATOM 715 N N . THR A 1 90 ? -13.104 12.179 23.501 1.00 65.06 90 THR A N 1
ATOM 716 C CA . THR A 1 90 ? -13.881 13.178 24.251 1.00 65.06 90 THR A CA 1
ATOM 717 C C . THR A 1 90 ? -15.274 12.685 24.632 1.00 65.06 90 THR A C 1
ATOM 719 O O . THR A 1 90 ? -15.787 13.020 25.696 1.00 65.06 90 THR A O 1
ATOM 722 N N . THR A 1 91 ? -15.927 11.922 23.749 1.00 69.56 91 THR A N 1
ATOM 723 C CA . THR A 1 91 ? -17.324 11.486 23.937 1.00 69.56 91 THR A CA 1
ATOM 724 C C . THR A 1 91 ? -17.472 9.993 24.219 1.00 69.56 91 THR A C 1
ATOM 726 O O . THR A 1 91 ? -18.579 9.553 24.531 1.00 69.56 91 THR A O 1
ATOM 729 N N . GLY A 1 92 ? -16.404 9.196 24.094 1.00 64.88 92 GLY A N 1
ATOM 730 C CA . GLY A 1 92 ? -16.419 7.740 24.294 1.00 64.88 92 GLY A CA 1
ATOM 731 C C . GLY A 1 92 ? -17.275 6.972 23.277 1.00 64.88 92 GLY A C 1
ATOM 732 O O . GLY A 1 92 ? -17.422 5.754 23.368 1.00 64.88 92 GLY A O 1
ATOM 733 N N . LYS A 1 93 ? -17.861 7.669 22.297 1.00 67.56 93 LYS A N 1
ATOM 734 C CA . LYS A 1 93 ? -18.713 7.083 21.262 1.00 67.56 93 LYS A CA 1
ATOM 735 C C . LYS A 1 93 ? -17.852 6.580 20.101 1.00 67.56 93 LYS A C 1
ATOM 737 O O . LYS A 1 93 ? -16.840 7.205 19.776 1.00 67.56 93 LYS A O 1
ATOM 742 N N . PRO A 1 94 ? -18.239 5.474 19.441 1.00 63.81 94 PRO A N 1
ATOM 743 C CA . PRO A 1 94 ? -17.549 5.028 18.240 1.00 63.81 94 PRO A CA 1
ATOM 744 C C . PRO A 1 94 ? -17.741 6.075 17.135 1.00 63.81 94 PRO A C 1
ATOM 746 O O . PRO A 1 94 ? -18.858 6.293 16.670 1.00 63.81 94 PRO A O 1
ATOM 749 N N . LEU A 1 95 ? -16.646 6.705 16.702 1.00 66.31 95 LEU A N 1
ATOM 750 C CA . LEU A 1 95 ? -16.610 7.541 15.494 1.00 66.31 95 LEU A CA 1
ATOM 751 C C . LEU A 1 95 ? -16.798 6.693 14.238 1.00 66.31 95 LEU A C 1
ATOM 753 O O . LEU A 1 95 ? -17.179 7.207 13.188 1.00 66.31 95 LEU A O 1
ATOM 757 N N . LYS A 1 96 ? -16.489 5.399 14.351 1.00 69.56 96 LYS A N 1
ATOM 758 C CA . LYS A 1 96 ? -16.570 4.446 13.261 1.00 69.56 96 LYS A CA 1
ATOM 759 C C . LYS A 1 96 ? -16.826 3.035 13.779 1.00 69.56 96 LYS A C 1
ATOM 761 O O . LYS A 1 96 ? -16.090 2.558 14.651 1.00 69.56 96 LYS A O 1
ATOM 766 N N . LYS A 1 97 ? -17.804 2.333 13.205 1.00 67.38 97 LYS A N 1
ATOM 767 C CA . LYS A 1 97 ? -17.988 0.891 13.438 1.00 67.38 97 LYS A CA 1
ATOM 768 C C . LYS A 1 97 ? -17.017 0.079 12.576 1.00 67.38 97 LYS A C 1
ATOM 770 O O . LYS A 1 97 ? -16.488 0.558 11.572 1.00 67.38 97 LYS A O 1
ATOM 775 N N . LYS A 1 98 ? -16.766 -1.175 12.959 1.00 64.94 98 LYS A N 1
ATOM 776 C CA . LYS A 1 98 ? -15.947 -2.095 12.151 1.00 64.94 98 LYS A CA 1
ATOM 777 C C . LYS A 1 98 ? -16.545 -2.230 10.746 1.00 64.94 98 LYS A C 1
ATOM 779 O O . LYS A 1 98 ? -17.738 -2.489 10.615 1.00 64.94 98 LYS A O 1
ATOM 784 N N . GLY A 1 99 ? -15.722 -2.049 9.713 1.00 67.69 99 GLY A N 1
ATOM 785 C CA . GLY A 1 99 ? -16.142 -2.142 8.310 1.00 67.69 99 GLY A CA 1
ATOM 786 C C . GLY A 1 99 ? -16.639 -0.841 7.676 1.00 67.69 99 GLY A C 1
ATOM 787 O O . GLY A 1 99 ? -16.831 -0.810 6.462 1.00 67.69 99 GLY A O 1
ATOM 788 N N . GLU A 1 100 ? -16.810 0.240 8.440 1.00 75.06 100 GLU A N 1
ATOM 789 C CA . GLU A 1 100 ? -17.132 1.556 7.876 1.00 75.06 100 GLU A CA 1
ATOM 790 C C . GLU A 1 100 ? -15.864 2.289 7.395 1.00 75.06 100 GLU A C 1
ATOM 792 O O . GLU A 1 100 ? -14.738 1.997 7.817 1.00 75.06 100 GLU A O 1
ATOM 797 N N . LYS A 1 101 ? -16.041 3.255 6.486 1.00 81.25 101 LYS A N 1
ATOM 798 C CA . LYS A 1 101 ? -14.936 4.067 5.957 1.00 81.25 101 LYS A CA 1
ATOM 799 C C . LYS A 1 101 ? -14.398 5.035 6.999 1.00 81.25 101 LYS A C 1
ATOM 801 O O . LYS A 1 101 ? -15.143 5.482 7.871 1.00 81.25 101 LYS A O 1
ATOM 806 N N . PHE A 1 102 ? -13.119 5.395 6.895 1.00 79.44 102 PHE A N 1
ATOM 807 C CA . PHE A 1 102 ? -12.569 6.434 7.767 1.00 79.44 102 PHE A CA 1
ATOM 808 C C . PHE A 1 102 ? -13.276 7.783 7.540 1.00 79.44 102 PHE A C 1
ATOM 810 O O . PHE A 1 102 ? -13.492 8.168 6.386 1.00 79.44 102 PHE A O 1
ATOM 817 N N . PRO A 1 103 ? -13.627 8.516 8.615 1.00 79.56 103 PRO A N 1
ATOM 818 C CA . PRO A 1 103 ? -14.208 9.844 8.480 1.00 79.56 103 PRO A CA 1
ATOM 819 C C . PRO A 1 103 ? -13.200 10.810 7.847 1.00 79.56 103 PRO A C 1
ATOM 821 O O . PRO A 1 103 ? -11.989 10.713 8.066 1.00 79.56 103 PRO A O 1
ATOM 824 N N . THR A 1 104 ? -13.699 11.770 7.069 1.00 79.25 104 THR A N 1
ATOM 825 C CA . THR A 1 104 ? -12.877 12.869 6.553 1.00 79.25 104 THR A CA 1
ATOM 826 C C . THR A 1 104 ? -12.331 13.700 7.705 1.00 79.25 104 THR A C 1
ATOM 828 O O . THR A 1 104 ? -13.038 14.000 8.669 1.00 79.25 104 THR A O 1
ATOM 831 N N . ARG A 1 105 ? -11.055 14.076 7.604 1.00 75.25 105 ARG A N 1
ATOM 832 C CA . ARG A 1 105 ? -10.409 14.932 8.600 1.00 75.25 105 ARG A CA 1
ATOM 833 C C . ARG A 1 105 ? -11.096 16.297 8.623 1.00 75.25 105 ARG A C 1
ATOM 835 O O . ARG A 1 105 ? -11.457 16.818 7.573 1.00 75.25 105 ARG A O 1
ATOM 842 N N . LYS A 1 106 ? -11.272 16.853 9.825 1.00 73.31 106 LYS A N 1
ATOM 843 C CA . LYS A 1 106 ? -11.853 18.190 10.029 1.00 73.31 106 LYS A CA 1
ATOM 844 C C . LYS A 1 106 ? -10.888 19.307 9.620 1.00 73.31 106 LYS A C 1
ATOM 846 O O . LYS A 1 106 ? -11.331 20.362 9.195 1.00 73.31 106 LYS A O 1
ATOM 851 N N . GLU A 1 107 ? -9.588 19.044 9.721 1.00 73.06 107 GLU A N 1
ATOM 852 C CA . GLU A 1 107 ? -8.513 19.957 9.340 1.00 73.06 107 GLU A CA 1
ATOM 853 C C . GLU A 1 107 ? -7.421 19.193 8.588 1.00 73.06 107 GLU A C 1
ATOM 855 O O . GLU A 1 107 ? -7.242 17.980 8.772 1.00 73.06 107 GLU A O 1
ATOM 860 N N . ASP A 1 108 ? -6.680 19.907 7.744 1.00 67.81 108 ASP A N 1
ATOM 861 C CA . ASP A 1 108 ? -5.500 19.357 7.092 1.00 67.81 108 ASP A CA 1
ATOM 862 C C . ASP A 1 108 ? -4.425 19.000 8.125 1.00 67.81 108 ASP A C 1
ATOM 864 O O . ASP A 1 108 ? -4.267 19.650 9.161 1.00 67.81 108 ASP A O 1
ATOM 868 N N . LEU A 1 109 ? -3.651 17.948 7.839 1.00 66.19 109 LEU A N 1
ATOM 869 C CA . LEU A 1 109 ? -2.492 17.628 8.668 1.00 66.19 109 LEU A CA 1
ATOM 870 C C . LEU A 1 109 ? -1.532 18.814 8.633 1.00 66.19 109 LEU A C 1
ATOM 872 O O . LEU A 1 109 ? -1.047 19.179 7.561 1.00 66.19 109 LEU A O 1
ATOM 876 N N . LYS A 1 110 ? -1.216 19.366 9.809 1.00 67.25 110 LYS A N 1
ATOM 877 C CA . LYS A 1 110 ? -0.162 20.370 9.954 1.00 67.25 110 LYS A CA 1
ATOM 878 C C . LYS A 1 110 ? 1.143 19.785 9.414 1.00 67.25 110 LYS A C 1
ATOM 880 O O . LYS A 1 110 ? 1.763 18.929 10.040 1.00 67.25 110 LYS A O 1
ATOM 885 N N . SER A 1 111 ? 1.541 20.220 8.225 1.00 54.25 111 SER A N 1
ATOM 886 C CA . SER A 1 111 ? 2.829 19.876 7.641 1.00 54.25 111 SER A CA 1
ATOM 887 C C . SER A 1 111 ? 3.893 20.785 8.247 1.00 54.25 111 SER A C 1
ATOM 889 O O . SER A 1 111 ? 3.854 21.996 8.040 1.00 54.25 111 SER A O 1
ATOM 891 N N . GLY A 1 112 ? 4.844 20.225 8.989 1.00 57.97 112 GLY A N 1
ATOM 892 C CA . GLY A 1 112 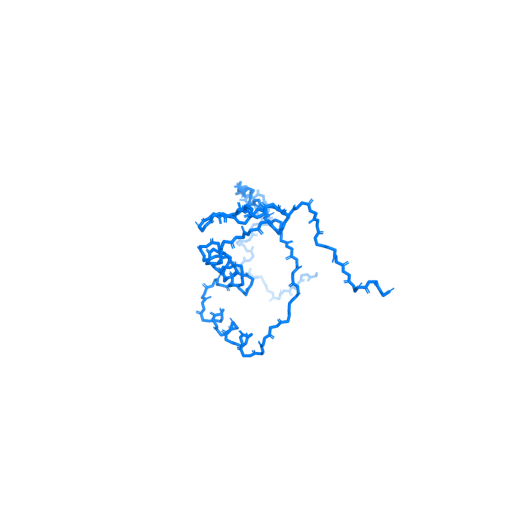? 5.964 20.997 9.517 1.00 57.97 112 GLY A CA 1
ATOM 893 C C . GLY A 1 112 ? 6.743 20.267 10.603 1.00 57.97 112 GLY A C 1
ATOM 894 O O . GLY A 1 112 ? 6.257 19.312 11.208 1.00 57.97 112 GLY A O 1
ATOM 895 N N . ARG A 1 113 ? 7.970 20.733 10.853 1.00 51.19 113 ARG A N 1
ATOM 896 C CA . ARG A 1 113 ? 8.719 20.394 12.067 1.00 51.19 113 ARG A CA 1
ATOM 897 C C . ARG A 1 113 ? 7.941 20.980 13.259 1.00 51.19 113 ARG A C 1
ATOM 899 O O . ARG A 1 113 ? 7.488 22.117 13.132 1.00 51.19 113 ARG A O 1
ATOM 906 N N . PRO A 1 114 ? 7.772 20.258 14.379 1.00 53.03 114 PRO A N 1
ATOM 907 C CA . PRO A 1 114 ? 7.150 20.820 15.573 1.00 53.03 114 PRO A CA 1
ATOM 908 C C . PRO A 1 114 ? 7.801 22.161 15.918 1.00 53.03 114 PRO A C 1
ATOM 910 O O . PRO A 1 114 ? 9.032 22.252 15.955 1.00 53.03 114 PRO A O 1
ATOM 913 N N . ILE A 1 115 ? 6.981 23.192 16.120 1.00 61.69 115 ILE A N 1
ATOM 914 C CA . ILE A 1 115 ? 7.445 24.456 16.690 1.00 61.69 115 ILE A CA 1
ATOM 915 C C . ILE A 1 115 ? 7.841 24.111 18.130 1.00 61.69 115 ILE A C 1
ATOM 917 O O . ILE A 1 115 ? 6.998 23.626 18.884 1.00 61.69 115 ILE A O 1
ATOM 921 N N . LYS A 1 116 ? 9.134 24.230 18.446 1.00 55.84 116 LYS A N 1
ATOM 922 C CA . LYS A 1 116 ? 9.615 24.176 19.830 1.00 55.84 116 LYS A CA 1
ATOM 923 C C . LYS A 1 116 ? 9.177 25.426 20.572 1.00 55.84 116 LYS A C 1
ATOM 925 O O . LYS A 1 116 ? 9.203 26.499 19.929 1.00 55.84 116 LYS A O 1
#

Radius of gyration: 28.16 Å; chains: 1; bounding box: 42×34×84 Å

Foldseek 3Di:
DDDDDDDDDPCVVVDPVPPPPDPPPPPPVPPPPPPPPDDDDDDDDDPVVVVVLVVVQVPDPPDDSVNVVVVVVVVVQQVCQQPDFDADPVPRHTPHDHRDHDDDDPDDPPPDDDDD

Secondary structure (DSSP, 8-state):
-----SS--TTGGG--TTTTTSS-----------------------HHHHHHHHHHHHHSTT--HHHHHHHHHHHHHHHHHHH--EE-TTT-SEEE-TTSPPPPPSS----SS---